Protein AF-A0A7C5DCK3-F1 (afdb_monomer_lite)

Secondary structure (DSSP, 8-state):
-GGGGS-HHHHHHHHHHH--HHHHHHHHHHHHHHHHHHHT-HHHHHHHHHHH---SS--HHHHHHHHHT-HHHHHHHHHHTT----SS--HHHHHHHHHHHHHHHHTS----TTHHHHHH-

pLDDT: mean 87.34, std 8.74, range [52.59, 95.69]

Foldseek 3Di:
DCLLVDDLVVLVVCCVPPNDPVNVVVLVVVLCVLVVVCVVVVVLVVVLCVVLVADPDFASLLSSLSCLVDPVSVVVSCVVVVNDDDPDDPPCSSVSSVSVVSNCCPVVVDDGGCPVVSVVD

Sequence (121 aa):
MHTYEIKESVLESYKKSRLSDERINDLIRQADEQLGEISQNEALYNSFSEEVEAPAEIDNIILWMLFMSNEDICSDYISQCKKSFMDSIPGSDLAELLLYVVHRKKVEHIDIAGFDYLLQY

Structure (mmCIF, N/CA/C/O backbone):
data_AF-A0A7C5DCK3-F1
#
_entry.id   AF-A0A7C5DCK3-F1
#
loop_
_atom_site.group_PDB
_atom_site.id
_atom_site.type_symbol
_atom_site.label_atom_id
_atom_site.label_alt_id
_atom_site.label_comp_id
_atom_site.label_asym_id
_atom_site.label_entity_id
_atom_site.label_seq_id
_atom_site.pdbx_PDB_ins_code
_atom_site.Cartn_x
_atom_site.Cartn_y
_atom_site.Cartn_z
_atom_site.occupancy
_atom_site.B_iso_or_equiv
_atom_site.auth_seq_id
_atom_site.auth_comp_id
_atom_site.auth_asym_id
_atom_site.auth_atom_id
_atom_site.pdbx_PDB_model_num
ATOM 1 N N . MET A 1 1 ? -5.120 -8.199 -12.134 1.00 71.00 1 MET A N 1
ATOM 2 C CA . MET A 1 1 ? -4.789 -6.801 -12.516 1.00 71.00 1 MET A CA 1
ATOM 3 C C . MET A 1 1 ? -3.799 -6.719 -13.698 1.00 71.00 1 MET A C 1
ATOM 5 O O . MET A 1 1 ? -2.751 -7.353 -13.641 1.00 71.00 1 MET A O 1
ATOM 9 N N . HIS A 1 2 ? -4.080 -5.926 -14.748 1.00 77.56 2 HIS A N 1
ATOM 10 C CA . HIS A 1 2 ? -3.232 -5.813 -15.963 1.00 77.56 2 HIS A CA 1
ATOM 11 C C . HIS A 1 2 ? -1.849 -5.174 -15.738 1.00 77.56 2 HIS A C 1
ATOM 13 O O . HIS A 1 2 ? -0.935 -5.358 -16.539 1.00 77.56 2 HIS A O 1
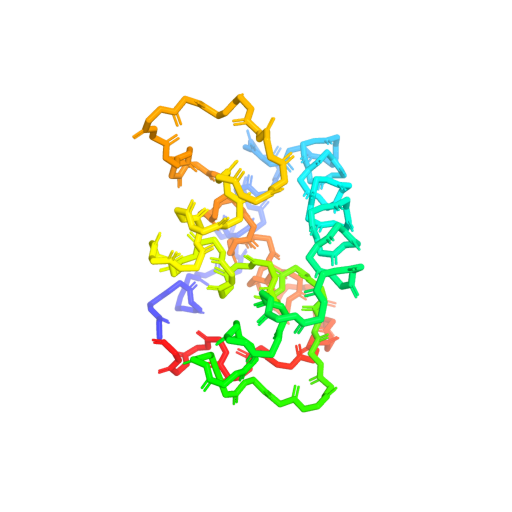ATOM 19 N N . THR A 1 3 ? -1.652 -4.443 -14.640 1.00 79.38 3 THR A N 1
ATOM 20 C CA . THR A 1 3 ? -0.384 -3.757 -14.338 1.00 79.38 3 THR A CA 1
ATOM 21 C C . THR A 1 3 ? 0.800 -4.726 -14.218 1.00 79.38 3 THR A C 1
ATOM 23 O O . THR A 1 3 ? 1.920 -4.373 -14.579 1.00 79.38 3 THR A O 1
ATOM 26 N N . TYR A 1 4 ? 0.571 -5.979 -13.804 1.00 84.62 4 TYR A N 1
ATOM 27 C CA . TYR A 1 4 ? 1.628 -6.998 -13.748 1.00 84.62 4 TYR A CA 1
ATOM 28 C C . TYR A 1 4 ? 2.098 -7.475 -15.138 1.00 84.62 4 TYR A C 1
ATOM 30 O O . TYR A 1 4 ? 3.207 -7.994 -15.289 1.00 84.62 4 TYR A O 1
ATOM 38 N N . GLU A 1 5 ? 1.299 -7.253 -16.186 1.00 87.00 5 GLU A N 1
ATOM 39 C CA . GLU A 1 5 ? 1.633 -7.605 -17.574 1.00 87.00 5 GLU A CA 1
ATOM 40 C C . GLU A 1 5 ? 2.629 -6.613 -18.203 1.00 87.00 5 GLU A C 1
ATOM 42 O O . GLU A 1 5 ? 3.239 -6.909 -19.236 1.00 87.00 5 GLU A O 1
ATOM 47 N N . ILE A 1 6 ? 2.861 -5.456 -17.567 1.00 87.25 6 ILE A N 1
ATOM 48 C CA . ILE A 1 6 ? 3.814 -4.445 -18.038 1.00 87.25 6 ILE A CA 1
ATOM 49 C C . ILE A 1 6 ? 5.219 -5.054 -18.111 1.00 87.25 6 ILE A C 1
ATOM 51 O O . ILE A 1 6 ? 5.701 -5.693 -17.174 1.00 87.25 6 ILE A O 1
ATOM 55 N N . LYS A 1 7 ? 5.900 -4.864 -19.244 1.00 91.25 7 LYS A N 1
ATOM 56 C CA . LYS A 1 7 ? 7.265 -5.369 -19.458 1.00 91.25 7 LYS A CA 1
ATOM 57 C C . LYS A 1 7 ? 8.251 -4.722 -18.481 1.00 91.25 7 LYS A C 1
ATOM 59 O O . LYS A 1 7 ? 8.195 -3.516 -18.258 1.00 91.25 7 LYS A O 1
ATOM 64 N N . GLU A 1 8 ? 9.216 -5.498 -17.994 1.00 91.44 8 GLU A N 1
ATOM 65 C CA . GLU A 1 8 ? 10.266 -5.025 -17.073 1.00 91.44 8 GLU A CA 1
ATOM 66 C C . GLU A 1 8 ? 11.013 -3.798 -17.604 1.00 91.44 8 GLU A C 1
ATOM 68 O O . GLU A 1 8 ? 11.197 -2.825 -16.880 1.00 91.44 8 GLU A O 1
ATOM 73 N N . SER A 1 9 ? 11.353 -3.778 -18.897 1.00 91.00 9 SER A N 1
ATOM 74 C CA . SER A 1 9 ? 12.028 -2.634 -19.525 1.00 91.00 9 SER A CA 1
ATOM 75 C C . SER A 1 9 ? 11.212 -1.337 -19.476 1.00 91.00 9 SER A C 1
ATOM 77 O O . SER A 1 9 ? 11.783 -0.245 -19.417 1.00 91.00 9 SER A O 1
ATOM 79 N N . VAL A 1 10 ? 9.880 -1.441 -19.484 1.00 89.50 10 VAL A N 1
ATOM 80 C CA . VAL A 1 10 ? 8.971 -0.296 -19.357 1.00 89.50 10 VAL A CA 1
ATOM 81 C C . VAL A 1 10 ? 8.913 0.171 -17.904 1.00 89.50 10 VAL A C 1
ATOM 83 O O . VAL A 1 10 ? 8.994 1.374 -17.671 1.00 89.50 10 VAL A O 1
ATOM 86 N N . LEU A 1 11 ? 8.858 -0.753 -16.938 1.00 89.19 11 LEU A N 1
ATOM 87 C CA . LEU A 1 11 ? 8.893 -0.435 -15.503 1.00 89.19 11 LEU A CA 1
ATOM 88 C C . LEU A 1 11 ? 10.205 0.257 -15.110 1.00 89.19 11 LEU A C 1
ATOM 90 O O . LEU A 1 11 ? 10.179 1.302 -14.471 1.00 89.19 11 LEU A O 1
ATOM 94 N N . GLU A 1 12 ? 11.343 -0.264 -15.571 1.00 88.19 12 GLU A N 1
ATOM 95 C CA . GLU A 1 12 ? 12.666 0.348 -15.394 1.00 88.19 12 GLU A CA 1
ATOM 96 C C . GLU A 1 12 ? 12.735 1.767 -15.968 1.00 88.19 12 GLU A C 1
ATOM 98 O O . GLU A 1 12 ? 13.248 2.695 -15.338 1.00 88.19 12 GLU A O 1
ATOM 103 N N . SER A 1 13 ? 12.199 1.955 -17.177 1.00 87.31 13 SER A N 1
ATOM 104 C CA . SER A 1 13 ? 12.170 3.268 -17.826 1.00 87.31 13 SER A CA 1
ATOM 105 C C . SER A 1 13 ? 11.267 4.243 -17.072 1.00 87.31 13 SER A C 1
ATOM 107 O O . SER A 1 13 ? 11.617 5.413 -16.910 1.00 87.31 13 SER A O 1
ATOM 109 N N . TYR A 1 14 ? 10.118 3.773 -16.584 1.00 85.69 14 TYR A N 1
ATOM 110 C CA . TYR A 1 14 ? 9.192 4.569 -15.786 1.00 85.69 14 TYR A CA 1
ATOM 111 C C . TYR A 1 14 ? 9.819 4.982 -14.450 1.00 85.69 14 TYR A C 1
ATOM 113 O O . TYR A 1 14 ? 9.861 6.176 -14.153 1.00 85.69 14 TYR A O 1
ATOM 121 N N . LYS A 1 15 ? 10.407 4.036 -13.703 1.00 85.25 15 LYS A N 1
ATOM 122 C CA . LYS A 1 15 ? 11.096 4.309 -12.435 1.00 85.25 15 LYS A CA 1
ATOM 123 C C . LYS A 1 15 ? 12.169 5.389 -12.601 1.00 85.25 15 LYS A C 1
ATOM 125 O O . LYS A 1 15 ? 12.188 6.353 -11.846 1.00 85.25 15 LYS A O 1
ATOM 130 N N . LYS A 1 16 ? 12.986 5.304 -13.656 1.00 82.75 16 LYS A N 1
ATOM 131 C CA . LYS A 1 16 ? 14.041 6.295 -13.949 1.00 82.75 16 LYS A CA 1
ATOM 132 C C . LYS A 1 16 ? 13.524 7.669 -14.373 1.00 82.75 16 LYS A C 1
ATOM 134 O O . LYS A 1 16 ? 14.205 8.661 -14.141 1.00 82.75 16 LYS A O 1
ATOM 139 N N . SER A 1 17 ? 12.380 7.737 -15.052 1.00 81.38 17 SER A N 1
ATOM 140 C CA . SER A 1 17 ? 11.915 8.973 -15.705 1.00 81.38 17 SER A CA 1
ATOM 141 C C . SER A 1 17 ? 10.817 9.719 -14.954 1.00 81.38 17 SER A C 1
ATOM 143 O O . SER A 1 17 ? 10.625 10.909 -15.198 1.00 81.38 17 SER A O 1
ATOM 145 N N . ARG A 1 18 ? 10.059 9.027 -14.100 1.00 78.38 18 ARG A N 1
ATOM 146 C CA . ARG A 1 18 ? 8.795 9.531 -13.543 1.00 78.38 18 ARG A CA 1
ATOM 147 C C . ARG A 1 18 ? 8.679 9.355 -12.034 1.00 78.38 18 ARG A C 1
ATOM 149 O O . ARG A 1 18 ? 7.918 10.093 -11.426 1.00 78.38 18 ARG A O 1
ATOM 156 N N . LEU A 1 19 ? 9.413 8.412 -11.443 1.00 81.12 19 LEU A N 1
ATOM 157 C CA . LEU A 1 19 ? 9.195 7.986 -10.064 1.00 81.12 19 LEU A CA 1
ATOM 158 C C . LEU A 1 19 ? 10.476 8.131 -9.232 1.00 81.12 19 LEU A C 1
ATOM 160 O O . LEU A 1 19 ? 11.208 7.163 -9.003 1.00 81.12 19 LEU A O 1
ATOM 164 N N . SER A 1 20 ? 10.775 9.358 -8.802 1.00 83.19 20 SER A N 1
ATOM 165 C CA . SER A 1 20 ? 11.960 9.620 -7.980 1.00 83.19 20 SER A CA 1
ATOM 166 C C . SER A 1 20 ? 11.897 8.866 -6.649 1.00 83.19 20 SER A C 1
ATOM 168 O O . SER A 1 20 ? 10.821 8.567 -6.129 1.00 83.19 20 SER A O 1
ATOM 170 N N . ASP A 1 21 ? 13.061 8.550 -6.083 1.00 85.31 21 ASP A N 1
ATOM 171 C CA . ASP A 1 21 ? 13.131 7.918 -4.759 1.00 85.31 21 ASP A CA 1
ATOM 172 C C . ASP A 1 21 ? 12.554 8.830 -3.673 1.00 85.31 21 ASP A C 1
ATOM 174 O O . ASP A 1 21 ? 11.888 8.354 -2.764 1.00 85.31 21 ASP A O 1
ATOM 178 N N . GLU A 1 22 ? 12.730 10.147 -3.811 1.00 87.25 22 GLU A N 1
ATOM 179 C CA . GLU A 1 22 ? 12.109 11.149 -2.940 1.00 87.25 22 GLU A CA 1
ATOM 180 C C . GLU A 1 22 ? 10.581 11.021 -2.930 1.00 87.25 22 GLU A C 1
ATOM 182 O O . GLU A 1 22 ? 9.985 10.893 -1.865 1.00 87.25 22 GLU A O 1
ATOM 187 N N . ARG A 1 23 ? 9.955 10.939 -4.112 1.00 86.50 23 ARG A N 1
ATOM 188 C CA . ARG A 1 23 ? 8.502 10.785 -4.232 1.00 86.50 23 ARG A CA 1
ATOM 189 C C . ARG A 1 23 ? 8.008 9.486 -3.600 1.00 86.50 23 ARG A C 1
ATOM 191 O O . ARG A 1 23 ? 6.990 9.486 -2.915 1.00 86.50 23 ARG A O 1
ATOM 198 N N . ILE A 1 24 ? 8.725 8.386 -3.816 1.00 87.94 24 ILE A N 1
ATOM 199 C CA . ILE A 1 24 ? 8.379 7.102 -3.202 1.00 87.94 24 ILE A CA 1
ATOM 200 C C . ILE A 1 24 ? 8.489 7.162 -1.685 1.00 87.94 24 ILE A C 1
ATOM 202 O O . ILE A 1 24 ? 7.585 6.702 -0.998 1.00 87.94 24 ILE A O 1
ATOM 206 N N . ASN A 1 25 ? 9.551 7.764 -1.159 1.00 90.31 25 ASN A N 1
ATOM 207 C CA . ASN A 1 25 ? 9.727 7.902 0.281 1.00 90.31 25 ASN A CA 1
ATOM 208 C C . ASN A 1 25 ? 8.634 8.777 0.908 1.00 90.31 25 ASN A C 1
ATOM 210 O O . ASN A 1 25 ? 8.152 8.452 1.991 1.00 90.31 25 ASN A O 1
ATOM 214 N N . ASP A 1 26 ? 8.205 9.844 0.228 1.00 88.75 26 ASP A N 1
ATOM 215 C CA . ASP A 1 26 ? 7.081 10.666 0.683 1.00 88.75 26 ASP A CA 1
ATOM 216 C C . ASP A 1 26 ? 5.769 9.873 0.729 1.00 88.75 26 ASP A C 1
ATOM 218 O O . ASP A 1 26 ? 5.036 9.974 1.713 1.00 88.75 26 ASP A O 1
ATOM 222 N N . LEU A 1 27 ? 5.494 9.062 -0.298 1.00 88.50 27 LEU A N 1
ATOM 223 C CA . LEU A 1 27 ? 4.309 8.201 -0.353 1.00 88.50 27 LEU A CA 1
ATOM 224 C C . LEU A 1 27 ? 4.338 7.109 0.723 1.00 88.50 27 LEU A C 1
ATOM 226 O O . LEU A 1 27 ? 3.326 6.870 1.371 1.00 88.50 27 LEU A O 1
ATOM 230 N N . ILE A 1 28 ? 5.495 6.479 0.951 1.00 90.88 28 ILE A N 1
ATOM 231 C CA . ILE A 1 28 ? 5.671 5.480 2.016 1.00 90.88 28 ILE A CA 1
ATOM 232 C C . ILE A 1 28 ? 5.442 6.119 3.384 1.00 90.88 28 ILE A C 1
ATOM 234 O O . ILE A 1 28 ? 4.675 5.590 4.181 1.00 90.88 28 ILE A O 1
ATOM 238 N N . ARG A 1 29 ? 6.038 7.291 3.642 1.00 91.88 29 ARG A N 1
ATOM 239 C CA . ARG A 1 29 ? 5.818 8.015 4.899 1.00 91.88 29 ARG A CA 1
ATOM 240 C C . ARG A 1 29 ? 4.338 8.335 5.095 1.00 91.88 29 ARG A C 1
ATOM 242 O O . ARG A 1 29 ? 3.819 8.126 6.184 1.00 91.88 29 ARG A O 1
ATOM 249 N N . GLN A 1 30 ? 3.663 8.828 4.058 1.00 88.38 30 GLN A N 1
ATOM 250 C CA . GLN A 1 30 ? 2.229 9.098 4.122 1.00 88.38 30 GLN A CA 1
ATOM 251 C C . GLN A 1 30 ? 1.432 7.824 4.430 1.00 88.38 30 GLN A C 1
ATOM 253 O O . GLN A 1 30 ? 0.525 7.867 5.259 1.00 88.38 30 GLN A O 1
ATOM 258 N N . ALA A 1 31 ? 1.773 6.702 3.793 1.00 91.62 31 ALA A N 1
ATOM 259 C CA . ALA A 1 31 ? 1.126 5.423 4.048 1.00 91.62 31 ALA A CA 1
ATOM 260 C C . ALA A 1 31 ? 1.285 4.992 5.511 1.00 91.62 31 ALA A C 1
ATOM 262 O O . ALA A 1 31 ? 0.293 4.709 6.180 1.00 91.62 31 ALA A O 1
ATOM 263 N N . ASP A 1 32 ? 2.512 5.026 6.029 1.00 93.00 32 ASP A N 1
ATOM 264 C CA . ASP A 1 32 ? 2.814 4.657 7.412 1.00 93.00 32 ASP A CA 1
ATOM 265 C C . ASP A 1 32 ? 2.133 5.588 8.428 1.00 93.00 32 ASP A C 1
ATOM 267 O O . ASP A 1 32 ? 1.607 5.119 9.436 1.00 93.00 32 ASP A O 1
ATOM 271 N N . GLU A 1 33 ? 2.097 6.900 8.170 1.00 91.56 33 GLU A N 1
ATOM 272 C CA . GLU A 1 33 ? 1.408 7.870 9.029 1.00 91.56 33 GLU A CA 1
ATOM 273 C C . GLU A 1 33 ? -0.095 7.575 9.110 1.00 91.56 33 GLU A C 1
ATOM 275 O O . GLU A 1 33 ? -0.653 7.486 10.204 1.00 91.56 33 GLU A O 1
ATOM 280 N N . GLN A 1 34 ? -0.753 7.379 7.966 1.00 91.31 34 GLN A N 1
ATOM 281 C CA . GLN A 1 34 ? -2.198 7.150 7.917 1.00 91.31 34 GLN A CA 1
ATOM 282 C C . GLN A 1 34 ? -2.586 5.782 8.485 1.00 91.31 34 GLN A C 1
ATOM 284 O O . GLN A 1 34 ? -3.553 5.687 9.242 1.00 91.31 34 GLN A O 1
ATOM 289 N N . LEU A 1 35 ? -1.804 4.736 8.189 1.00 93.06 35 LEU A N 1
ATOM 290 C CA . LEU A 1 35 ? -1.977 3.414 8.795 1.00 93.06 35 LEU A CA 1
ATOM 291 C C . LEU A 1 35 ? -1.740 3.453 10.313 1.00 93.06 35 LEU A C 1
ATOM 293 O O . LEU A 1 35 ? -2.463 2.820 11.085 1.00 93.06 35 LEU A O 1
ATOM 297 N N . GLY A 1 36 ? -0.765 4.246 10.759 1.00 93.38 36 GLY A N 1
ATOM 298 C CA . GLY A 1 36 ? -0.536 4.512 12.172 1.00 93.38 36 GLY A CA 1
ATOM 299 C C . GLY A 1 36 ? -1.760 5.141 12.830 1.00 93.38 36 GLY A C 1
ATOM 300 O O . GLY A 1 36 ? -2.192 4.681 13.881 1.00 93.38 36 GLY A O 1
ATOM 301 N N . GLU A 1 37 ? -2.377 6.134 12.203 1.00 91.94 37 GLU A N 1
ATOM 302 C CA . GLU A 1 37 ? -3.551 6.817 12.751 1.00 91.94 37 GLU A CA 1
ATOM 303 C C . GLU A 1 37 ? -4.796 5.937 12.817 1.00 91.94 37 GLU A C 1
ATOM 305 O O . GLU A 1 37 ? -5.450 5.903 13.862 1.00 91.94 37 GLU A O 1
ATOM 310 N N . ILE A 1 38 ? -5.105 5.194 11.749 1.00 91.38 38 ILE A N 1
ATOM 311 C CA . ILE A 1 38 ? -6.235 4.256 11.762 1.00 91.38 38 ILE A CA 1
ATOM 312 C C . ILE A 1 38 ? -6.020 3.159 12.808 1.00 91.38 38 ILE A C 1
ATOM 314 O O . ILE A 1 38 ? -6.961 2.831 13.520 1.00 91.38 38 ILE A O 1
ATOM 318 N N . SER A 1 39 ? -4.786 2.675 13.007 1.00 91.00 39 SER A N 1
ATOM 319 C CA . SER A 1 39 ? -4.483 1.673 14.043 1.00 91.00 39 SER A CA 1
ATOM 320 C C . SER A 1 39 ? -4.757 2.153 15.475 1.00 91.00 39 SER A C 1
ATOM 322 O O . SER A 1 39 ? -4.987 1.337 16.364 1.00 91.00 39 SER A O 1
ATOM 324 N N . GLN A 1 40 ? -4.751 3.471 15.719 1.00 92.50 40 GLN A N 1
ATOM 325 C CA . GLN A 1 40 ? -5.103 4.040 17.027 1.00 92.50 40 GLN A CA 1
ATOM 326 C C . GLN A 1 40 ? -6.620 4.175 17.224 1.00 92.50 40 GLN A C 1
ATOM 328 O O . GLN A 1 40 ? -7.071 4.462 18.334 1.00 92.50 40 GLN A O 1
ATOM 333 N N . ASN A 1 41 ? -7.414 3.983 16.169 1.00 91.94 41 ASN A N 1
ATOM 334 C CA . ASN A 1 41 ? -8.868 4.012 16.207 1.00 91.94 41 ASN A CA 1
ATOM 335 C C . ASN A 1 41 ? -9.423 2.604 15.966 1.00 91.94 41 ASN A C 1
ATOM 337 O O . ASN A 1 41 ? -9.684 2.207 14.835 1.00 91.94 41 ASN A O 1
ATOM 341 N N . GLU A 1 42 ? -9.630 1.863 17.055 1.00 90.94 42 GLU A N 1
ATOM 342 C CA . GLU A 1 42 ? -10.047 0.455 17.027 1.00 90.94 42 GLU A CA 1
ATOM 343 C C . GLU A 1 42 ? -11.319 0.214 16.200 1.00 90.94 42 GLU A C 1
ATOM 345 O O . GLU A 1 42 ? -11.379 -0.742 15.434 1.00 90.94 42 GLU A O 1
ATOM 350 N N . ALA A 1 43 ? -12.319 1.096 16.299 1.00 91.25 43 ALA A N 1
ATOM 351 C CA . ALA A 1 43 ? -13.563 0.945 15.547 1.00 91.25 43 ALA A CA 1
ATOM 352 C C . ALA A 1 43 ? -13.326 1.065 14.036 1.00 91.25 43 ALA A C 1
ATOM 354 O O . ALA A 1 43 ? -13.763 0.210 13.272 1.00 91.25 43 ALA A O 1
ATOM 355 N N . LEU A 1 44 ? -12.595 2.099 13.617 1.00 91.69 44 LEU A N 1
ATOM 356 C CA . LEU A 1 44 ? -12.272 2.328 12.211 1.00 91.69 44 LEU A CA 1
ATOM 357 C C . LEU A 1 44 ? -11.355 1.230 11.655 1.00 91.69 44 LEU A C 1
ATOM 359 O O . LEU A 1 44 ? -11.565 0.762 10.541 1.00 91.69 44 LEU A O 1
ATOM 363 N N . TYR A 1 45 ? -10.365 0.799 12.438 1.00 91.56 45 TYR A N 1
ATOM 364 C CA . TYR A 1 45 ? -9.453 -0.275 12.058 1.00 91.56 45 TYR A CA 1
ATOM 365 C C . TYR A 1 45 ? -10.171 -1.614 11.885 1.00 91.56 45 TYR A C 1
ATOM 367 O O . TYR A 1 45 ? -9.883 -2.339 10.934 1.00 91.56 45 TYR A O 1
ATOM 375 N N . ASN A 1 46 ? -11.114 -1.939 12.774 1.00 91.56 46 ASN A N 1
ATOM 376 C CA . ASN A 1 46 ? -11.906 -3.160 12.666 1.00 91.56 46 ASN A CA 1
ATOM 377 C C . ASN A 1 46 ? -12.816 -3.116 11.437 1.00 91.56 46 ASN A C 1
ATOM 379 O O . ASN A 1 46 ? -12.769 -4.052 10.649 1.00 91.56 46 ASN A O 1
ATOM 383 N N . SER A 1 47 ? -13.546 -2.014 11.214 1.00 92.12 47 SER A N 1
ATOM 384 C CA . SER A 1 47 ? -14.359 -1.844 9.999 1.00 92.12 47 SER A CA 1
ATOM 385 C C . SER A 1 47 ? -13.517 -1.976 8.731 1.00 92.12 47 SER A C 1
ATOM 387 O O . SER A 1 47 ? -13.897 -2.682 7.805 1.00 92.12 47 SER A O 1
ATOM 389 N N . PHE A 1 48 ? -12.345 -1.337 8.701 1.00 93.69 48 PHE A N 1
ATOM 390 C CA . PHE A 1 48 ? -11.404 -1.462 7.593 1.00 93.69 48 PHE A CA 1
ATOM 391 C C . PHE A 1 48 ? -10.975 -2.916 7.380 1.00 93.69 48 PHE A C 1
ATOM 393 O O . PHE A 1 48 ? -11.070 -3.419 6.266 1.00 93.69 48 PHE A O 1
ATOM 400 N N . SER A 1 49 ? -10.532 -3.591 8.442 1.00 91.25 49 SER A N 1
ATOM 401 C CA . SER A 1 49 ? -10.032 -4.968 8.384 1.00 91.25 49 SER A CA 1
ATOM 402 C C . SER A 1 49 ? -11.106 -5.969 7.949 1.00 91.25 49 SER A C 1
ATOM 404 O O . SER A 1 49 ? -10.791 -6.910 7.223 1.00 91.25 49 SER A O 1
ATOM 406 N N . GLU A 1 50 ? -12.352 -5.772 8.387 1.00 91.25 50 GLU A N 1
ATOM 407 C CA . GLU A 1 50 ? -13.508 -6.580 7.981 1.00 91.25 50 GLU A CA 1
ATOM 408 C C . GLU A 1 50 ? -13.845 -6.375 6.505 1.00 91.25 50 GLU A C 1
ATOM 410 O O . GLU A 1 50 ? -14.113 -7.344 5.808 1.00 91.25 50 GLU A O 1
ATOM 415 N N . GLU A 1 51 ? -13.789 -5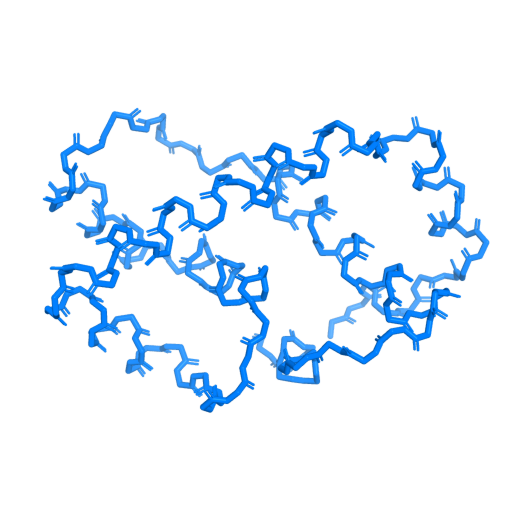.136 6.019 1.00 91.69 51 GLU A N 1
ATOM 416 C CA . GLU A 1 51 ? -14.161 -4.808 4.644 1.00 91.69 51 GLU A CA 1
ATOM 417 C C . GLU A 1 51 ? -13.112 -5.272 3.625 1.00 91.69 51 GLU A C 1
ATOM 419 O O . GLU A 1 51 ? -13.456 -5.759 2.550 1.00 91.69 51 GLU A O 1
ATOM 424 N N . VAL A 1 52 ? -11.820 -5.138 3.947 1.00 91.31 52 VAL A N 1
ATOM 425 C CA . VAL A 1 52 ? -10.757 -5.537 3.013 1.00 91.31 52 VAL A CA 1
ATOM 426 C C . VAL A 1 52 ? -10.341 -6.991 3.138 1.00 91.31 52 VAL A C 1
ATOM 428 O O . VAL A 1 52 ? -9.577 -7.428 2.287 1.00 91.31 52 VAL A O 1
ATOM 431 N N . GLU A 1 53 ? -10.756 -7.706 4.190 1.00 91.50 53 GLU A N 1
ATOM 432 C CA . GLU A 1 53 ? -10.433 -9.119 4.472 1.00 91.50 53 GLU A CA 1
ATOM 433 C C . GLU A 1 53 ? -8.964 -9.506 4.180 1.00 91.50 53 GLU A C 1
ATOM 435 O O . GLU A 1 53 ? -8.651 -10.594 3.686 1.00 91.50 53 GLU A O 1
ATO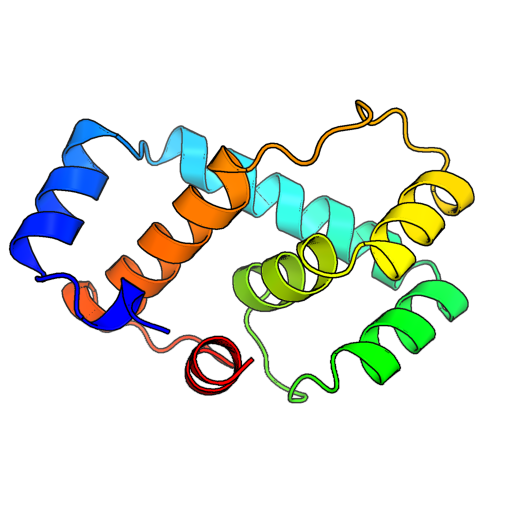M 440 N N . ALA A 1 54 ? -8.035 -8.589 4.456 1.00 89.88 54 ALA A N 1
ATOM 441 C CA . ALA A 1 54 ? -6.637 -8.745 4.081 1.00 89.88 54 ALA A CA 1
ATOM 442 C C . ALA A 1 54 ? -5.959 -9.887 4.871 1.00 89.88 54 ALA A C 1
ATOM 444 O O . ALA A 1 54 ? -6.292 -10.134 6.036 1.00 89.88 54 ALA A O 1
ATOM 445 N N . PRO A 1 55 ? -4.966 -10.583 4.282 1.00 91.06 55 PRO A N 1
ATOM 446 C CA . PRO A 1 55 ? -4.188 -11.586 5.001 1.00 91.06 55 PRO A CA 1
ATOM 447 C C . PRO A 1 55 ? -3.454 -10.980 6.205 1.00 91.06 55 PRO A C 1
ATOM 449 O O . PRO A 1 55 ? -3.034 -9.826 6.181 1.00 91.06 55 PRO A O 1
ATOM 452 N N . ALA A 1 56 ? -3.235 -11.799 7.240 1.00 86.88 56 ALA A N 1
ATOM 453 C CA . ALA A 1 56 ? -2.591 -11.367 8.486 1.00 86.88 56 ALA A CA 1
ATOM 454 C C . ALA A 1 56 ? -1.170 -10.806 8.290 1.00 86.88 56 ALA A C 1
ATOM 456 O O . ALA A 1 56 ? -0.726 -9.971 9.074 1.00 86.88 56 ALA A O 1
ATOM 457 N N . GLU A 1 57 ? -0.457 -11.272 7.263 1.00 92.12 57 GLU A N 1
ATOM 458 C CA . GLU A 1 57 ? 0.832 -10.725 6.848 1.00 92.12 57 GLU A CA 1
ATOM 459 C C . GLU A 1 57 ? 0.657 -10.006 5.506 1.00 92.12 57 GLU A C 1
ATOM 461 O O . GLU A 1 57 ? 0.398 -10.632 4.473 1.00 92.12 57 GLU A O 1
ATOM 466 N N . ILE A 1 58 ? 0.785 -8.681 5.532 1.00 94.06 58 ILE A N 1
ATOM 467 C CA . ILE A 1 58 ? 0.615 -7.810 4.371 1.00 94.06 58 ILE A CA 1
ATOM 468 C C . ILE A 1 58 ? 1.563 -6.617 4.473 1.00 94.06 58 ILE A C 1
ATOM 470 O O . ILE A 1 58 ? 1.792 -6.080 5.554 1.00 94.06 58 ILE A O 1
ATOM 474 N N . ASP A 1 59 ? 2.146 -6.226 3.343 1.00 95.12 59 ASP A N 1
ATOM 475 C CA . ASP A 1 59 ? 3.009 -5.050 3.263 1.00 95.12 59 ASP A CA 1
ATOM 476 C C . ASP A 1 59 ? 2.196 -3.762 3.475 1.00 95.12 59 ASP A C 1
ATOM 478 O O . ASP A 1 59 ? 1.100 -3.621 2.926 1.00 95.12 59 ASP A O 1
ATOM 482 N N . ASN A 1 60 ? 2.739 -2.807 4.235 1.00 92.88 60 ASN A N 1
ATOM 483 C CA . ASN A 1 60 ? 2.066 -1.541 4.545 1.00 92.88 60 ASN A CA 1
ATOM 484 C C . ASN A 1 60 ? 1.647 -0.769 3.291 1.00 92.88 60 ASN A C 1
ATOM 486 O O . ASN A 1 60 ? 0.577 -0.170 3.273 1.00 92.88 60 ASN A O 1
ATOM 490 N N . ILE A 1 61 ? 2.445 -0.791 2.222 1.00 93.19 61 ILE A N 1
ATOM 491 C CA . ILE A 1 61 ? 2.107 -0.087 0.981 1.00 93.19 61 ILE A CA 1
ATOM 492 C C . ILE A 1 61 ? 0.868 -0.724 0.348 1.00 93.19 61 ILE A C 1
ATOM 494 O O . ILE A 1 61 ? -0.018 -0.017 -0.132 1.00 93.19 61 ILE A O 1
ATOM 498 N N . ILE A 1 62 ? 0.775 -2.057 0.379 1.00 94.44 62 ILE A N 1
ATOM 499 C CA . ILE A 1 62 ? -0.402 -2.778 -0.112 1.00 94.44 62 ILE A CA 1
ATOM 500 C C . ILE A 1 62 ? -1.607 -2.509 0.786 1.00 94.44 62 ILE A C 1
ATOM 502 O O . ILE A 1 62 ? -2.665 -2.157 0.273 1.00 94.44 62 ILE A O 1
ATOM 506 N N . LEU A 1 63 ? -1.451 -2.616 2.105 1.00 94.38 63 LEU A N 1
ATOM 507 C CA . LEU A 1 63 ? -2.530 -2.347 3.055 1.00 94.38 63 LEU A CA 1
ATOM 508 C C . LEU A 1 63 ? -3.076 -0.921 2.896 1.00 94.38 63 LEU A C 1
ATOM 510 O O . LEU A 1 63 ? -4.287 -0.713 2.885 1.00 94.38 63 LEU A O 1
ATOM 514 N N . TRP A 1 64 ? -2.189 0.051 2.689 1.00 93.50 64 TRP A N 1
ATOM 515 C CA . TRP A 1 64 ? -2.567 1.430 2.411 1.00 93.50 64 TRP A CA 1
ATOM 516 C C . TRP A 1 64 ? -3.287 1.587 1.069 1.00 93.50 64 TRP A C 1
ATOM 518 O O . TRP A 1 64 ? -4.267 2.321 0.989 1.00 93.50 64 TRP A O 1
ATOM 528 N N . MET A 1 65 ? -2.861 0.878 0.017 1.00 91.81 65 MET A N 1
ATOM 529 C CA . MET A 1 65 ? -3.585 0.872 -1.259 1.00 91.81 65 MET A CA 1
ATOM 530 C C . MET A 1 65 ? -5.008 0.325 -1.108 1.00 91.81 65 MET A C 1
ATOM 532 O O . MET A 1 65 ? -5.929 0.907 -1.678 1.00 91.81 65 MET A O 1
ATOM 536 N N . LEU A 1 66 ? -5.206 -0.740 -0.324 1.00 92.50 66 LEU A N 1
ATOM 537 C CA . LEU A 1 66 ? -6.539 -1.279 -0.027 1.00 92.50 66 LEU A CA 1
ATOM 538 C C . LEU A 1 66 ? -7.390 -0.255 0.737 1.00 92.50 66 LEU A C 1
ATOM 540 O O . LEU A 1 66 ? -8.527 0.007 0.352 1.00 92.50 66 LEU A O 1
ATOM 544 N N . PHE A 1 67 ? -6.809 0.377 1.759 1.00 91.12 67 PHE A N 1
ATOM 545 C CA . PHE A 1 67 ? -7.446 1.435 2.545 1.00 91.12 67 PHE A CA 1
ATOM 546 C C . PHE A 1 67 ? -7.908 2.610 1.675 1.00 91.12 67 PHE A C 1
ATOM 548 O O . PHE A 1 67 ? -9.078 2.981 1.695 1.00 91.12 67 PHE A O 1
ATOM 555 N N . MET A 1 68 ? -7.009 3.153 0.857 1.00 88.19 68 MET A N 1
ATOM 556 C CA . MET A 1 68 ? -7.292 4.303 -0.003 1.00 88.19 68 MET A CA 1
ATOM 557 C C . MET A 1 68 ? -8.215 3.980 -1.181 1.00 88.19 68 MET A C 1
ATOM 559 O O . MET A 1 68 ? -8.769 4.894 -1.787 1.00 88.19 68 MET A O 1
ATOM 563 N N . SER A 1 69 ? -8.368 2.700 -1.528 1.00 87.69 69 SER A N 1
ATOM 564 C CA . SER A 1 69 ? -9.308 2.248 -2.561 1.00 87.69 69 SER A CA 1
ATOM 565 C C . SER A 1 69 ? -10.720 2.019 -2.013 1.00 87.69 69 SER A C 1
ATOM 567 O O . SER A 1 69 ? -11.630 1.750 -2.794 1.00 87.69 69 SER A O 1
ATOM 569 N N . ASN A 1 70 ? -10.915 2.120 -0.694 1.00 88.19 70 ASN A N 1
ATOM 570 C CA . ASN A 1 70 ? -12.213 1.984 -0.052 1.00 88.19 70 ASN A CA 1
ATOM 571 C C . ASN A 1 70 ? -12.782 3.364 0.315 1.00 88.19 70 ASN A C 1
ATOM 573 O O . ASN A 1 70 ? -12.356 3.990 1.287 1.00 88.19 70 ASN A O 1
ATOM 577 N N . GLU A 1 71 ? -13.736 3.847 -0.483 1.00 85.62 71 GLU A N 1
ATOM 578 C CA . GLU A 1 71 ? -14.301 5.195 -0.338 1.00 85.62 71 GLU A CA 1
ATOM 579 C C . GLU A 1 71 ? -15.031 5.396 0.998 1.00 85.62 71 GLU A C 1
ATOM 581 O O . GLU A 1 71 ? -14.870 6.446 1.624 1.00 85.62 71 GLU A O 1
ATOM 586 N N . ASP A 1 72 ? -15.780 4.391 1.460 1.00 88.62 72 ASP A N 1
ATOM 587 C CA . ASP A 1 72 ? -16.561 4.467 2.698 1.00 88.62 72 ASP A CA 1
ATOM 588 C C . ASP A 1 72 ? -15.641 4.553 3.924 1.00 88.62 72 ASP A C 1
ATOM 590 O O . ASP A 1 72 ? -15.758 5.472 4.741 1.00 88.62 72 ASP A O 1
ATOM 594 N N . ILE A 1 73 ? -14.646 3.664 4.004 1.00 90.19 73 ILE A N 1
ATOM 595 C CA . ILE A 1 73 ? -13.637 3.673 5.070 1.00 90.19 73 ILE A CA 1
ATOM 596 C C . ILE A 1 73 ? -12.809 4.962 5.033 1.00 90.19 73 ILE A C 1
ATOM 598 O O . ILE A 1 73 ? -12.501 5.537 6.081 1.00 90.19 73 ILE A O 1
ATOM 602 N N . CYS A 1 74 ? -12.472 5.456 3.840 1.00 88.38 74 CYS A N 1
ATOM 603 C CA . CYS A 1 74 ? -11.796 6.738 3.686 1.00 88.38 74 CYS A CA 1
ATOM 604 C C . CYS A 1 74 ? -12.660 7.890 4.213 1.00 88.38 74 CYS A C 1
ATOM 606 O O . CYS A 1 74 ? -12.167 8.705 4.989 1.00 88.38 74 CYS A O 1
ATOM 608 N N . SER A 1 75 ? -13.942 7.959 3.854 1.00 87.19 75 SER 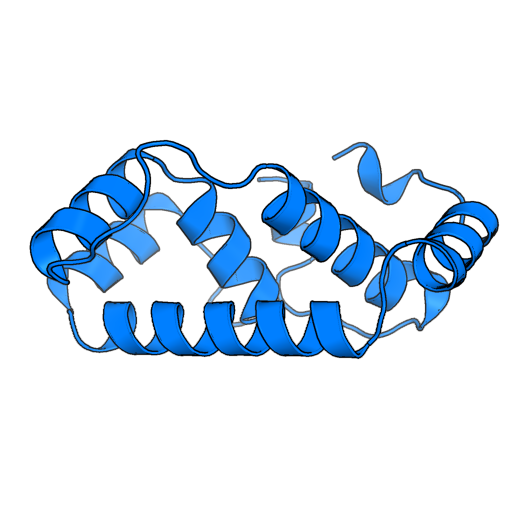A N 1
ATOM 609 C CA . SER A 1 75 ? -14.870 8.978 4.363 1.00 87.19 75 SER A CA 1
ATOM 610 C C . SER A 1 75 ? -14.933 8.969 5.897 1.00 87.19 75 SER A C 1
ATOM 612 O O . SER A 1 75 ? -14.816 10.020 6.544 1.00 87.19 75 SER A O 1
ATOM 614 N N . ASP A 1 76 ? -15.025 7.780 6.495 1.00 90.31 76 ASP A N 1
ATOM 615 C CA . ASP A 1 76 ? -15.022 7.613 7.946 1.00 90.31 76 ASP A CA 1
ATOM 616 C C . ASP A 1 76 ? -13.701 8.054 8.581 1.00 90.31 76 ASP A C 1
ATOM 618 O O . ASP A 1 76 ? -13.711 8.784 9.575 1.00 90.31 76 ASP A O 1
ATOM 622 N N . TYR A 1 77 ? -12.563 7.695 7.990 1.00 89.56 77 TYR A N 1
ATOM 623 C CA . TYR A 1 77 ? -11.249 8.163 8.423 1.00 89.56 77 TYR A CA 1
ATOM 624 C C . TYR A 1 77 ? -11.144 9.692 8.403 1.00 89.56 77 TYR A C 1
ATOM 626 O O . TYR A 1 77 ? -10.717 10.296 9.390 1.00 89.56 77 TYR A O 1
ATOM 634 N N . ILE A 1 78 ? -11.576 10.341 7.318 1.00 87.88 78 ILE A N 1
ATOM 635 C CA . ILE A 1 78 ? -11.534 11.802 7.183 1.00 87.88 78 ILE A CA 1
ATOM 636 C C . ILE A 1 78 ? -12.321 12.464 8.319 1.00 87.88 78 ILE A C 1
ATOM 638 O O . ILE A 1 78 ? -11.818 13.379 8.981 1.00 87.88 78 ILE A O 1
ATOM 642 N N . SER A 1 79 ? -13.532 11.968 8.572 1.00 87.19 79 SER A N 1
ATOM 643 C CA . SER A 1 79 ? -14.416 12.469 9.623 1.00 87.19 79 SER A CA 1
ATOM 644 C C . SER A 1 79 ? -13.839 12.229 11.025 1.00 87.19 79 SER A C 1
ATOM 646 O O . SER A 1 79 ? -13.686 13.164 11.818 1.00 87.19 79 SER A O 1
ATOM 648 N N . GLN A 1 80 ? -13.458 10.986 11.329 1.00 88.00 80 GLN A N 1
ATOM 649 C CA . GLN A 1 80 ? -13.054 10.562 12.672 1.00 88.00 80 GLN A CA 1
ATOM 650 C C . GLN A 1 80 ? -11.667 11.082 13.067 1.00 88.00 80 GLN A C 1
ATOM 652 O O . GLN A 1 80 ? -11.467 11.505 14.208 1.00 88.00 80 GLN A O 1
ATOM 657 N N . CYS A 1 81 ? -10.726 11.139 12.123 1.00 85.12 81 CYS A N 1
ATOM 658 C CA . CYS A 1 81 ? -9.384 11.681 12.339 1.00 85.12 81 CYS A CA 1
ATOM 659 C C . CYS A 1 81 ? -9.301 13.197 12.065 1.00 85.12 81 CYS A C 1
ATOM 661 O O . CYS A 1 81 ? -8.207 13.766 12.106 1.00 85.12 81 CYS A O 1
ATOM 663 N N . LYS A 1 82 ? -10.445 13.864 11.825 1.00 84.88 82 LYS A N 1
ATOM 664 C CA . LYS A 1 82 ? -10.581 15.317 11.585 1.00 84.88 82 LYS A CA 1
ATOM 665 C C . LYS A 1 82 ? -9.620 15.835 10.521 1.00 84.88 82 LYS A C 1
ATOM 667 O O . LYS A 1 82 ? -8.961 16.866 10.691 1.00 84.88 82 LYS A O 1
ATOM 672 N N . LYS A 1 83 ? -9.502 15.086 9.435 1.00 82.56 83 LYS A N 1
ATOM 673 C CA . LYS A 1 83 ? -8.535 15.387 8.397 1.00 82.56 83 LYS A CA 1
ATOM 674 C C . LYS A 1 83 ? -9.091 16.403 7.417 1.00 82.56 83 LYS A C 1
ATOM 676 O O . LYS A 1 83 ? -10.248 16.358 7.023 1.00 82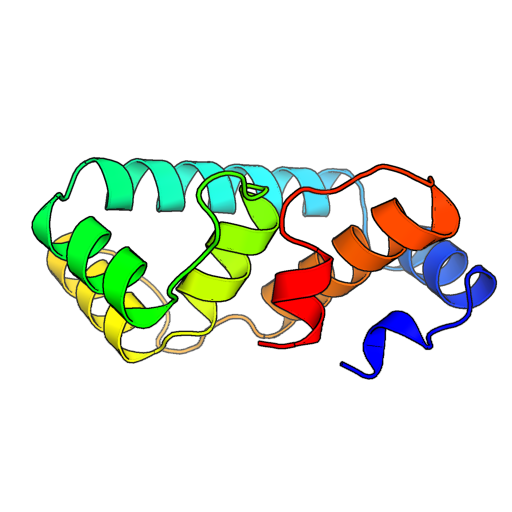.56 83 LYS A O 1
ATOM 681 N N . SER A 1 84 ? -8.225 17.320 7.012 1.00 70.06 84 SER A N 1
ATOM 682 C CA . SER A 1 84 ? -8.497 18.287 5.955 1.00 70.06 84 SER A CA 1
ATOM 683 C C . SER A 1 84 ? -7.944 17.730 4.647 1.00 70.06 84 SER A C 1
ATOM 685 O O . SER A 1 84 ? -6.858 18.127 4.223 1.00 70.06 84 SER A O 1
ATOM 687 N N . PHE A 1 85 ? -8.651 16.789 4.028 1.00 66.06 85 PHE A N 1
ATOM 688 C CA . PHE A 1 85 ? -8.327 16.373 2.664 1.00 66.06 85 PHE A CA 1
ATOM 689 C C . PHE A 1 85 ? -9.114 17.200 1.651 1.00 66.06 85 PHE A C 1
ATOM 691 O O . PHE A 1 85 ? -10.158 17.766 1.964 1.00 66.06 85 PHE A O 1
ATOM 698 N N . MET A 1 86 ? -8.582 17.293 0.435 1.00 57.22 86 MET A N 1
ATOM 699 C CA . MET A 1 86 ? -9.364 17.741 -0.716 1.00 57.22 86 MET A CA 1
ATOM 700 C C . MET A 1 86 ? -10.381 16.646 -1.074 1.00 57.22 86 MET A C 1
ATOM 702 O O . MET A 1 86 ? -10.072 15.470 -0.899 1.00 57.22 86 MET A O 1
ATOM 706 N N . ASP A 1 87 ? -11.541 17.010 -1.632 1.00 53.53 87 ASP A N 1
ATOM 707 C CA . ASP A 1 87 ? -12.630 16.087 -2.031 1.00 53.53 87 ASP A CA 1
ATOM 708 C C . ASP A 1 87 ? -12.247 15.083 -3.150 1.00 53.53 87 ASP A C 1
ATOM 710 O O . ASP A 1 87 ? -13.106 14.449 -3.758 1.00 53.53 87 ASP A O 1
ATOM 714 N N . SER A 1 88 ? -10.959 14.955 -3.479 1.00 52.59 88 SER A N 1
ATOM 715 C CA . SER A 1 88 ? -10.439 14.056 -4.504 1.00 52.59 88 SER A CA 1
ATOM 716 C C . SER A 1 88 ? -9.246 13.271 -3.977 1.00 52.59 88 SER A C 1
ATOM 718 O O . SER A 1 88 ? -8.253 13.863 -3.544 1.00 52.59 88 SER A O 1
ATOM 720 N N . ILE A 1 89 ? -9.301 11.949 -4.115 1.00 55.03 89 ILE A N 1
ATOM 721 C CA . ILE A 1 89 ? -8.127 11.088 -3.980 1.00 55.03 89 ILE A CA 1
ATOM 722 C C . ILE A 1 89 ? -7.165 11.448 -5.126 1.00 55.03 89 ILE A C 1
ATOM 724 O O . ILE A 1 89 ? -7.589 11.450 -6.288 1.00 55.03 89 ILE A O 1
ATOM 728 N N . PRO A 1 90 ? -5.886 11.770 -4.864 1.00 58.28 90 PRO A N 1
ATOM 729 C CA . PRO A 1 90 ? -4.918 11.958 -5.932 1.00 58.28 90 PRO A CA 1
ATOM 730 C C . PRO A 1 90 ? -4.697 10.607 -6.621 1.00 58.28 90 PRO A C 1
ATOM 732 O O . PRO A 1 90 ? -3.911 9.778 -6.176 1.00 58.28 90 PRO A O 1
ATOM 735 N N . GLY A 1 91 ? -5.409 10.364 -7.726 1.00 58.94 91 GLY A N 1
ATOM 736 C CA . GLY A 1 91 ? -5.301 9.124 -8.504 1.00 58.94 91 GLY A CA 1
ATOM 737 C C . GLY A 1 91 ? -3.885 8.844 -9.034 1.00 58.94 91 GLY A C 1
ATOM 738 O O . GLY A 1 91 ? -3.601 7.725 -9.453 1.00 58.94 91 GLY A O 1
ATOM 739 N N . SER A 1 92 ? -2.981 9.831 -8.984 1.00 75.81 92 SER A N 1
ATOM 740 C CA . SER A 1 92 ? -1.548 9.635 -9.218 1.00 75.81 92 SER A CA 1
ATOM 741 C C . SER A 1 92 ? -0.896 8.749 -8.165 1.00 75.81 92 SER A C 1
ATOM 743 O O . SER A 1 92 ? -0.070 7.925 -8.525 1.00 75.81 92 SER A O 1
ATOM 745 N N . ASP A 1 93 ? -1.266 8.876 -6.894 1.00 84.69 93 ASP A N 1
ATOM 746 C CA . ASP A 1 93 ? -0.497 8.332 -5.771 1.00 84.69 93 ASP A CA 1
ATOM 747 C C . ASP A 1 93 ? -0.642 6.811 -5.706 1.00 84.69 93 ASP A C 1
ATOM 749 O O . ASP A 1 93 ? 0.348 6.084 -5.619 1.00 84.69 93 ASP A O 1
ATOM 753 N N . LEU A 1 94 ? -1.876 6.322 -5.860 1.00 86.25 94 LEU A N 1
ATOM 754 C CA . LEU A 1 94 ? -2.160 4.889 -5.935 1.00 86.25 94 LEU A CA 1
ATOM 755 C C . LEU A 1 94 ? -1.551 4.257 -7.185 1.00 86.25 94 LEU A C 1
ATOM 757 O O . LEU A 1 94 ? -0.954 3.188 -7.101 1.00 86.25 94 LEU A O 1
ATOM 761 N N . ALA A 1 95 ? -1.639 4.923 -8.339 1.00 86.44 95 ALA A N 1
ATOM 762 C CA . ALA A 1 95 ? -1.038 4.416 -9.570 1.00 86.44 95 ALA A CA 1
ATOM 763 C C . ALA A 1 95 ? 0.500 4.359 -9.482 1.00 86.44 95 ALA A C 1
ATOM 765 O O . ALA A 1 95 ? 1.116 3.397 -9.945 1.00 86.44 95 ALA A O 1
ATOM 766 N N . GLU A 1 96 ? 1.117 5.369 -8.871 1.00 88.31 96 GLU A N 1
ATOM 767 C CA . GLU A 1 96 ? 2.557 5.456 -8.626 1.00 88.31 96 GLU A CA 1
ATOM 768 C C . GLU A 1 96 ? 3.041 4.349 -7.682 1.00 88.31 96 GLU A C 1
ATOM 770 O O . GLU A 1 96 ? 4.008 3.652 -8.006 1.00 88.31 96 GLU A O 1
ATOM 775 N N . LEU A 1 97 ? 2.342 4.123 -6.564 1.00 89.31 97 LEU A N 1
ATOM 776 C CA . LEU A 1 97 ? 2.653 3.033 -5.635 1.00 89.31 97 LEU A CA 1
ATOM 777 C C . LEU A 1 97 ? 2.413 1.656 -6.245 1.00 89.31 97 LEU A C 1
ATOM 779 O O . LEU A 1 97 ? 3.216 0.748 -6.039 1.00 89.31 97 LEU A O 1
ATOM 783 N N . LEU A 1 98 ? 1.366 1.498 -7.049 1.00 90.19 98 LEU A N 1
ATOM 784 C CA . LEU A 1 98 ? 1.095 0.245 -7.736 1.00 90.19 98 LEU A CA 1
ATOM 785 C C . LEU A 1 98 ? 2.221 -0.112 -8.710 1.00 90.19 98 LEU A C 1
ATOM 787 O O . LEU A 1 98 ? 2.713 -1.241 -8.723 1.00 90.19 98 LEU A O 1
ATOM 791 N N . LEU A 1 99 ? 2.660 0.860 -9.513 1.00 89.88 99 LEU A N 1
ATOM 792 C CA . LEU A 1 99 ? 3.785 0.685 -10.431 1.00 89.88 99 LEU A CA 1
ATOM 793 C C . LEU A 1 99 ? 5.087 0.409 -9.678 1.00 89.88 99 LEU A C 1
ATOM 795 O O . LEU A 1 99 ? 5.884 -0.414 -10.129 1.00 89.88 99 LEU A O 1
ATOM 799 N N . TYR A 1 100 ? 5.284 1.049 -8.526 1.00 91.25 100 TYR A N 1
ATOM 800 C CA . TYR A 1 100 ? 6.418 0.789 -7.648 1.00 91.25 100 TYR A CA 1
ATOM 801 C C . TYR A 1 100 ? 6.416 -0.636 -7.099 1.00 91.25 100 TYR A C 1
ATOM 803 O O . TYR A 1 100 ? 7.401 -1.347 -7.261 1.00 91.25 100 TYR A O 1
ATOM 811 N N . VAL A 1 101 ? 5.308 -1.093 -6.519 1.00 93.31 101 VAL A N 1
ATOM 812 C CA . VAL A 1 101 ? 5.172 -2.443 -5.956 1.00 93.31 101 VAL A CA 1
ATOM 813 C C . VAL A 1 101 ? 5.340 -3.515 -7.039 1.00 93.31 101 VAL A C 1
ATOM 815 O O . VAL A 1 101 ? 6.035 -4.511 -6.830 1.00 93.31 101 VAL A O 1
ATOM 818 N N . VAL A 1 102 ? 4.812 -3.283 -8.245 1.00 93.25 102 VAL A N 1
ATOM 819 C CA . VAL A 1 102 ? 5.044 -4.166 -9.400 1.00 93.25 102 VAL A CA 1
ATOM 820 C C . VAL A 1 102 ? 6.511 -4.156 -9.840 1.00 93.25 102 VAL A C 1
ATOM 822 O O . VAL A 1 102 ? 7.056 -5.220 -10.129 1.00 93.25 102 VAL A O 1
ATOM 825 N N . HIS A 1 103 ? 7.173 -2.995 -9.884 1.00 93.50 103 HIS A N 1
ATOM 826 C CA . HIS A 1 103 ? 8.605 -2.899 -10.202 1.00 93.50 103 HIS A CA 1
ATOM 827 C C . HIS A 1 103 ? 9.459 -3.650 -9.168 1.00 93.50 103 HIS A C 1
ATOM 829 O O . HIS A 1 103 ? 10.246 -4.514 -9.552 1.00 93.50 103 HIS A O 1
ATOM 835 N N . ARG A 1 104 ? 9.215 -3.435 -7.873 1.00 93.31 104 ARG A N 1
ATOM 836 C CA . ARG A 1 104 ? 9.872 -4.131 -6.754 1.00 93.31 104 ARG A CA 1
ATOM 837 C C . ARG A 1 104 ? 9.754 -5.652 -6.872 1.00 93.31 104 ARG A C 1
ATOM 839 O O . ARG A 1 104 ? 10.750 -6.367 -6.775 1.00 93.31 104 ARG A O 1
ATOM 846 N N . LYS A 1 105 ? 8.549 -6.158 -7.145 1.00 93.62 105 LYS A N 1
ATOM 847 C CA . LYS A 1 105 ? 8.314 -7.601 -7.286 1.00 93.62 105 LYS A CA 1
ATOM 848 C C . LYS A 1 105 ? 8.930 -8.174 -8.562 1.00 93.62 105 LYS A C 1
ATOM 850 O O . LYS A 1 105 ? 9.514 -9.255 -8.536 1.00 93.62 105 LYS A O 1
ATOM 855 N N . LYS A 1 106 ? 8.763 -7.489 -9.697 1.00 93.06 106 LYS A N 1
ATOM 856 C CA . LYS A 1 106 ? 9.072 -8.042 -11.024 1.00 93.06 106 LYS A CA 1
ATOM 857 C C . LYS A 1 106 ? 10.517 -7.817 -11.460 1.00 93.06 106 LYS A C 1
ATOM 859 O O . LYS A 1 106 ? 11.081 -8.689 -12.104 1.00 93.06 106 LYS A O 1
ATOM 864 N N . VAL A 1 107 ? 11.089 -6.664 -11.127 1.00 91.94 107 VAL A N 1
ATOM 865 C CA . VAL A 1 107 ? 12.435 -6.255 -11.550 1.00 91.94 107 VAL A CA 1
ATOM 866 C C . VAL A 1 107 ? 13.454 -6.464 -10.437 1.00 91.94 107 VAL A C 1
ATOM 868 O O . VAL A 1 107 ? 14.525 -7.007 -10.682 1.00 91.94 107 VAL A O 1
ATOM 871 N N . GLU A 1 108 ? 13.129 -6.055 -9.208 1.00 92.31 108 GLU A N 1
ATOM 872 C CA . GLU A 1 108 ? 14.046 -6.218 -8.068 1.00 92.31 108 GLU A CA 1
ATOM 873 C C . GLU A 1 108 ? 13.941 -7.607 -7.417 1.00 92.31 108 GLU A C 1
ATOM 875 O O . GLU A 1 108 ? 14.782 -7.961 -6.595 1.00 92.31 108 GLU A O 1
ATOM 880 N N . HIS A 1 109 ? 12.938 -8.405 -7.804 1.00 93.12 109 HIS A N 1
ATOM 881 C CA . HIS A 1 109 ? 12.666 -9.745 -7.271 1.00 93.12 109 HIS A CA 1
ATOM 882 C C . HIS A 1 109 ? 12.495 -9.778 -5.747 1.00 93.12 109 HIS A C 1
ATOM 884 O O . HIS A 1 109 ? 12.868 -10.746 -5.084 1.00 93.12 109 HIS A O 1
ATOM 890 N N . ILE A 1 110 ? 11.925 -8.711 -5.189 1.00 94.50 110 ILE A N 1
ATOM 891 C CA . ILE A 1 110 ? 11.648 -8.608 -3.760 1.00 94.50 110 ILE A CA 1
ATOM 892 C C . ILE A 1 110 ? 10.291 -9.239 -3.476 1.00 94.50 110 ILE A C 1
ATOM 894 O O . ILE A 1 110 ? 9.296 -8.925 -4.133 1.00 94.50 110 ILE A O 1
ATOM 898 N N . ASP A 1 111 ? 10.249 -10.128 -2.488 1.00 92.19 111 ASP A N 1
ATOM 899 C CA . ASP A 1 111 ? 8.993 -10.673 -1.998 1.00 92.19 111 ASP A CA 1
ATOM 900 C C . ASP A 1 111 ? 8.247 -9.630 -1.169 1.00 92.19 111 ASP A C 1
ATOM 902 O O . ASP A 1 111 ? 8.794 -9.029 -0.247 1.00 92.19 111 ASP A O 1
ATOM 906 N N . ILE A 1 112 ? 6.988 -9.411 -1.541 1.00 94.12 112 ILE A N 1
ATOM 907 C CA . ILE A 1 112 ? 6.096 -8.427 -0.937 1.00 94.12 112 ILE A CA 1
ATOM 908 C C . ILE A 1 112 ? 4.884 -9.195 -0.419 1.00 94.12 112 ILE A C 1
ATOM 910 O O . ILE A 1 112 ? 4.165 -9.829 -1.201 1.00 94.12 112 ILE A O 1
ATOM 914 N N . ALA A 1 113 ? 4.688 -9.172 0.897 1.00 95.69 113 ALA A N 1
ATOM 915 C CA . ALA A 1 113 ? 3.573 -9.847 1.545 1.00 95.69 113 ALA A CA 1
ATOM 916 C C . ALA A 1 113 ? 2.238 -9.261 1.062 1.00 95.69 113 ALA A C 1
ATOM 918 O O . ALA A 1 113 ? 2.079 -8.044 0.982 1.00 95.69 113 ALA A O 1
ATOM 919 N N . GLY A 1 114 ? 1.284 -10.124 0.707 1.00 92.94 114 GLY A N 1
ATOM 920 C CA . GLY A 1 114 ? -0.019 -9.706 0.175 1.00 92.94 114 GLY A CA 1
ATOM 921 C C . GLY A 1 114 ? -0.022 -9.252 -1.292 1.00 92.94 114 GLY A C 1
ATOM 922 O O . GLY A 1 114 ? -1.059 -8.818 -1.783 1.00 92.94 114 GLY A O 1
ATOM 923 N N . PHE A 1 115 ? 1.081 -9.385 -2.039 1.00 93.62 115 PHE A N 1
ATOM 924 C CA . PHE A 1 115 ? 1.103 -9.017 -3.464 1.00 93.62 115 PHE A CA 1
ATOM 925 C C . PHE A 1 115 ? 0.102 -9.815 -4.310 1.00 93.62 115 PHE A C 1
ATOM 927 O O . PHE A 1 115 ? -0.628 -9.240 -5.112 1.00 93.62 115 PHE A O 1
ATOM 934 N N . ASP A 1 116 ? 0.026 -11.132 -4.111 1.00 91.62 116 ASP A N 1
ATOM 935 C CA . ASP A 1 116 ? -0.917 -11.976 -4.855 1.00 91.62 116 ASP A CA 1
ATOM 936 C C . ASP A 1 116 ? -2.374 -11.664 -4.495 1.00 91.62 116 ASP A C 1
ATOM 938 O O . ASP A 1 116 ? -3.251 -11.796 -5.347 1.00 91.62 116 ASP A O 1
ATOM 942 N N . TYR A 1 117 ? -2.614 -11.210 -3.260 1.00 92.88 117 TYR A N 1
ATOM 943 C CA . TYR A 1 117 ? -3.914 -10.717 -2.815 1.00 92.88 117 TYR A CA 1
ATOM 944 C C . TYR A 1 117 ? -4.296 -9.444 -3.577 1.00 92.88 117 TYR A C 1
ATOM 946 O O . TYR A 1 117 ? -5.340 -9.404 -4.220 1.00 92.88 117 TYR A O 1
ATOM 954 N N . LEU A 1 118 ? -3.393 -8.457 -3.626 1.00 91.19 118 LEU A N 1
ATOM 955 C CA . LEU A 1 118 ? -3.583 -7.210 -4.377 1.00 91.19 118 LEU A CA 1
ATOM 956 C C . LEU A 1 118 ? -3.878 -7.437 -5.868 1.00 91.19 118 LEU A C 1
ATOM 958 O O . LEU A 1 118 ? -4.567 -6.641 -6.492 1.00 91.19 118 LEU A O 1
ATOM 962 N N . LEU A 1 119 ? -3.340 -8.497 -6.479 1.00 87.06 119 LEU A N 1
ATOM 963 C CA . LEU A 1 119 ? -3.613 -8.796 -7.889 1.00 87.06 119 LEU A CA 1
ATOM 964 C C . LEU A 1 119 ? -5.038 -9.304 -8.156 1.00 87.06 119 LEU A C 1
ATOM 966 O O . LEU A 1 119 ? -5.472 -9.246 -9.320 1.00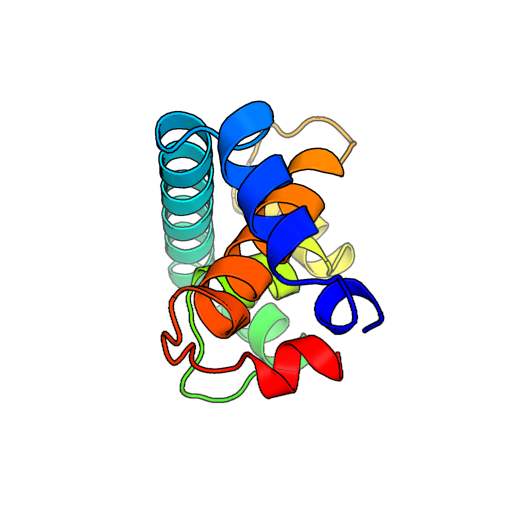 87.06 119 LEU A O 1
ATOM 970 N N . GLN A 1 120 ? -5.682 -9.853 -7.123 1.00 86.31 120 GLN A N 1
ATOM 971 C CA . GLN A 1 120 ? -7.005 -10.481 -7.148 1.00 86.31 120 GLN A CA 1
ATOM 972 C C . GLN A 1 120 ? -8.112 -9.571 -6.606 1.00 86.31 120 GLN A C 1
ATOM 974 O O . GLN A 1 120 ? -9.254 -9.751 -7.026 1.00 86.31 120 GLN A O 1
ATOM 979 N N . TYR A 1 121 ? -7.760 -8.650 -5.705 1.00 81.25 121 TYR A N 1
ATOM 980 C CA . TYR A 1 121 ? -8.612 -7.576 -5.190 1.00 81.25 121 TYR A CA 1
ATOM 981 C C . TYR A 1 121 ? -9.040 -6.621 -6.315 1.00 81.25 121 TYR A C 1
ATOM 983 O O . TYR A 1 121 ? -10.234 -6.255 -6.352 1.00 81.25 121 TYR A O 1
#

Radius of gyration: 14.74 Å; chains: 1; bounding box: 31×30×37 Å